Protein AF-A0A7C1L4X3-F1 (afdb_monomer)

Secondary structure (DSSP, 8-state):
--HHHHHHHHHHHHHHHHHHHHHHHHHHHHHHHHHHHH--SSHHHHHHHHHHHHHHHHHHHHHHHHHHHHHHHHHT-

Solvent-accessible surface area (backbone atoms only — not comparable to full-atom values): 4294 Å² total; per-residue (Å²): 138,58,72,67,60,53,52,50,54,50,49,52,52,54,50,50,53,50,52,54,52,52,51,51,52,52,53,52,51,52,51,49,47,38,32,72,78,67,72,21,93,44,74,66,53,44,50,51,52,51,54,50,52,53,51,52,49,54,53,49,50,53,52,50,52,52,52,50,50,53,47,30,70,76,67,74,104

Foldseek 3Di:
DDPVVVVVVVVVVVVVVVVVVVVVVVVVVVQVCCCPVVVDNDPVSVVVVVVVVVVVVVVVVVVVVVVVVVVCVVPVD

Mean predicted aligned error: 5.93 Å

Radius of gyration: 26.28 Å; Cα contacts (8 Å, |Δi|>4): 20; chains: 1; bounding box: 56×18×71 Å

pLDDT: mean 95.08, std 6.41, range [59.19, 98.31]

Sequence (77 aa):
MNEEKLLELKKEIDEAKTEISELKGSKTQLMKDLKGQWNCTTLEEAKKKYAKGKEDIADIDKRIEKGVEELNEKYEL

Structure (mmCIF, N/CA/C/O backbone):
data_AF-A0A7C1L4X3-F1
#
_entry.id   AF-A0A7C1L4X3-F1
#
loop_
_atom_site.group_PDB
_atom_site.id
_atom_site.type_symbol
_atom_site.label_atom_id
_atom_site.label_alt_id
_atom_site.label_comp_id
_atom_site.label_asym_id
_atom_site.label_entity_id
_atom_site.label_seq_id
_atom_site.pdbx_PDB_ins_code
_atom_site.Cartn_x
_atom_site.Cartn_y
_atom_site.Cartn_z
_atom_site.occupancy
_atom_site.B_iso_or_equiv
_atom_site.auth_seq_id
_atom_site.auth_comp_id
_atom_site.auth_asym_id
_atom_site.auth_atom_id
_atom_site.pdbx_PDB_model_num
ATOM 1 N N . MET A 1 1 ? -34.842 12.239 27.877 1.00 60.94 1 MET A N 1
ATOM 2 C CA . MET A 1 1 ? -34.062 11.038 27.506 1.00 60.94 1 MET A CA 1
ATOM 3 C C . MET A 1 1 ? -34.666 9.877 28.281 1.00 60.94 1 MET A C 1
ATOM 5 O O . MET A 1 1 ? -34.841 10.052 29.479 1.00 60.94 1 MET A O 1
ATOM 9 N N . ASN A 1 2 ? -35.111 8.802 27.621 1.00 87.94 2 ASN A N 1
ATOM 10 C CA . ASN A 1 2 ? -35.756 7.651 28.272 1.00 87.94 2 ASN A CA 1
ATOM 11 C C . ASN A 1 2 ? -34.802 6.442 28.312 1.00 87.94 2 ASN A C 1
ATOM 13 O O . ASN A 1 2 ? -33.748 6.456 27.677 1.00 87.94 2 ASN A O 1
ATOM 17 N N . GLU A 1 3 ? -35.169 5.427 29.088 1.00 90.44 3 GLU A N 1
ATOM 18 C CA . GLU A 1 3 ? -34.358 4.228 29.332 1.00 90.44 3 GLU A CA 1
ATOM 19 C C . GLU A 1 3 ? -34.080 3.420 28.053 1.00 90.44 3 GLU A C 1
ATOM 21 O O . GLU A 1 3 ? -32.961 2.958 27.851 1.00 90.44 3 GLU A O 1
ATOM 26 N N . GLU A 1 4 ? -35.045 3.350 27.131 1.00 92.25 4 GLU A N 1
ATOM 27 C CA . GLU A 1 4 ? -34.872 2.704 25.820 1.00 92.25 4 GLU A CA 1
ATOM 28 C C . GLU A 1 4 ? -33.774 3.372 24.985 1.00 92.25 4 GLU A C 1
ATOM 30 O O . GLU A 1 4 ? -32.871 2.692 24.504 1.00 92.25 4 GLU A O 1
ATOM 35 N N . LYS A 1 5 ? -33.764 4.710 24.897 1.00 92.75 5 LYS A N 1
ATOM 36 C CA . LYS A 1 5 ? -32.687 5.433 24.198 1.00 92.75 5 LYS A CA 1
ATOM 37 C C . LYS A 1 5 ? -31.322 5.234 24.850 1.00 92.75 5 LYS A C 1
ATOM 39 O O . LYS A 1 5 ? -30.309 5.242 24.159 1.00 92.75 5 LYS A O 1
ATOM 44 N N . LEU A 1 6 ? -31.267 5.075 26.173 1.00 94.94 6 LEU A N 1
ATOM 45 C CA . LEU A 1 6 ? -30.012 4.776 26.868 1.00 94.94 6 LEU A CA 1
ATOM 46 C C . LEU A 1 6 ? -29.502 3.367 26.537 1.00 94.94 6 LEU A C 1
ATOM 48 O O . LEU A 1 6 ? -28.294 3.180 26.390 1.00 94.94 6 LEU A O 1
ATOM 52 N N . LEU A 1 7 ? -30.402 2.393 26.394 1.00 96.12 7 LEU A N 1
ATOM 53 C CA . LEU A 1 7 ? -30.062 1.032 25.976 1.00 96.12 7 LEU A CA 1
ATOM 54 C C . LEU A 1 7 ? -29.580 0.982 24.522 1.00 96.12 7 LEU A C 1
ATOM 56 O O . LEU A 1 7 ? -28.578 0.321 24.248 1.00 96.12 7 LEU A O 1
ATOM 60 N N . GLU A 1 8 ? -30.231 1.712 23.616 1.00 96.62 8 GLU A N 1
ATOM 61 C CA . GLU A 1 8 ? -29.797 1.843 22.217 1.00 96.62 8 GLU A CA 1
ATOM 62 C C . GLU A 1 8 ? -28.402 2.467 22.117 1.00 96.62 8 GLU 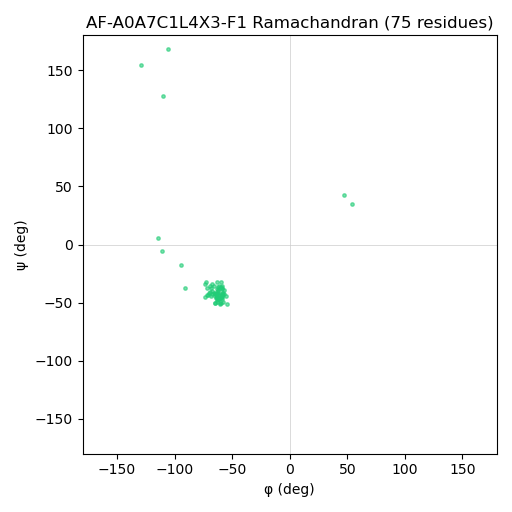A C 1
ATOM 64 O O . GLU A 1 8 ? -27.500 1.860 21.545 1.00 96.62 8 GLU A O 1
ATOM 69 N N . LEU A 1 9 ? -28.178 3.614 22.770 1.00 96.69 9 LEU A N 1
ATOM 70 C CA . LEU A 1 9 ? -26.865 4.270 22.788 1.00 96.69 9 LEU A CA 1
ATOM 71 C C . LEU A 1 9 ? -25.773 3.366 23.369 1.00 96.69 9 LEU A C 1
ATOM 73 O O . LEU A 1 9 ? -24.641 3.362 22.891 1.00 96.69 9 LEU A O 1
ATOM 77 N N . LYS A 1 10 ? -26.091 2.573 24.399 1.00 96.88 10 LYS A N 1
ATOM 78 C CA . LYS A 1 10 ? -25.144 1.601 24.955 1.00 96.88 10 LYS A CA 1
ATOM 7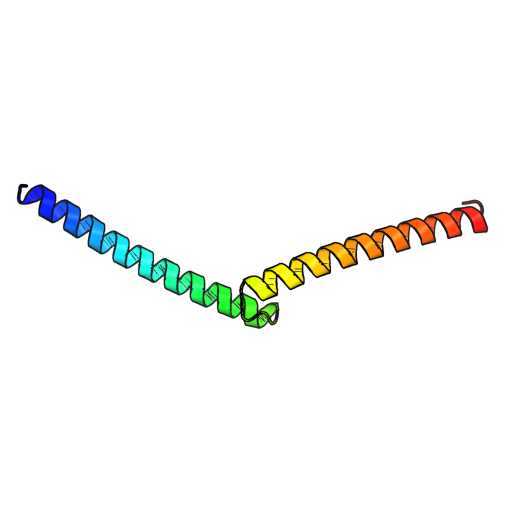9 C C . LYS A 1 10 ? -24.778 0.526 23.929 1.00 96.88 10 LYS A C 1
ATOM 81 O O . LYS A 1 10 ? -23.602 0.188 23.815 1.00 96.88 10 LYS A O 1
ATOM 86 N N . LYS A 1 11 ? -25.761 0.014 23.185 1.00 97.44 11 LYS A N 1
ATOM 87 C CA . LYS A 1 11 ? -25.540 -0.975 22.123 1.00 97.44 11 LYS A CA 1
ATOM 88 C C . LYS A 1 11 ? -24.639 -0.409 21.026 1.00 97.44 11 LYS A C 1
ATOM 90 O O . LYS A 1 11 ? -23.651 -1.049 20.686 1.00 97.44 11 LYS A O 1
ATOM 95 N N . GLU A 1 12 ? -24.913 0.809 20.565 1.00 97.88 12 GLU A N 1
ATOM 96 C CA . GLU A 1 12 ? -24.077 1.502 19.573 1.00 97.88 12 GLU A CA 1
ATOM 97 C C . GLU A 1 12 ? -22.636 1.686 20.066 1.00 97.88 12 GLU A C 1
ATOM 99 O O . GLU A 1 12 ? -21.682 1.449 19.327 1.00 97.88 12 GLU A O 1
ATOM 104 N N . ILE A 1 13 ? -22.454 2.061 21.337 1.00 97.75 13 ILE A N 1
ATOM 105 C CA . ILE A 1 13 ? -21.124 2.195 21.944 1.00 97.75 13 ILE A CA 1
ATOM 106 C C . ILE A 1 13 ? -20.377 0.856 21.940 1.00 97.75 13 ILE A C 1
ATOM 108 O O . ILE A 1 13 ? -19.177 0.821 21.663 1.00 97.75 13 ILE A O 1
ATOM 112 N N . ASP A 1 14 ? -21.048 -0.239 22.286 1.00 98.06 14 ASP A N 1
ATOM 113 C CA . ASP A 1 14 ? -20.414 -1.554 22.367 1.00 98.06 14 ASP A CA 1
ATOM 114 C C . ASP A 1 14 ? -20.108 -2.135 20.971 1.00 98.06 14 ASP A C 1
ATOM 116 O O . ASP A 1 14 ? -19.047 -2.737 20.771 1.00 98.06 14 ASP A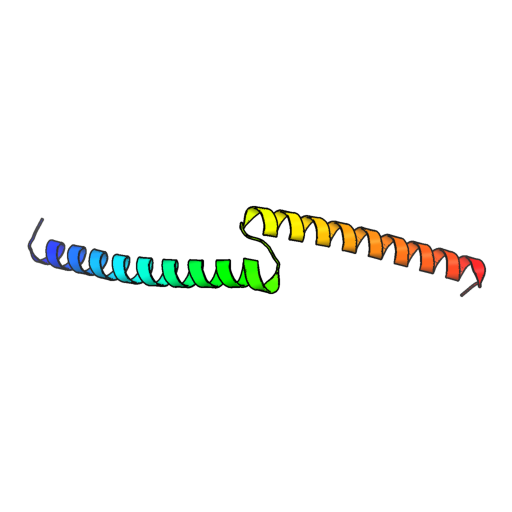 O 1
ATOM 120 N N . GLU A 1 15 ? -20.956 -1.862 19.978 1.00 98.06 15 GLU A N 1
ATOM 121 C CA . GLU A 1 15 ? -20.688 -2.157 18.565 1.00 98.06 15 GLU A CA 1
ATOM 122 C C . GLU A 1 15 ? -19.481 -1.355 18.054 1.00 98.06 15 GLU A C 1
ATOM 124 O O . GLU A 1 15 ? -18.517 -1.942 17.555 1.00 98.06 15 GLU A O 1
ATOM 129 N N . ALA A 1 16 ? -19.447 -0.041 18.295 1.00 98.00 16 ALA A N 1
ATOM 130 C CA . ALA A 1 16 ? -18.333 0.815 17.891 1.00 98.00 16 ALA A CA 1
ATOM 131 C C . ALA A 1 16 ? -16.996 0.393 18.534 1.00 98.00 16 ALA A C 1
ATOM 133 O O . ALA A 1 16 ? -15.945 0.436 17.893 1.00 98.00 16 ALA A O 1
ATOM 134 N N . LYS A 1 17 ? -16.997 -0.057 19.798 1.00 98.06 17 LYS A N 1
ATOM 135 C CA . LYS A 1 17 ? -15.787 -0.603 20.450 1.00 98.06 17 LYS A CA 1
ATOM 136 C C . LYS A 1 17 ? -15.278 -1.871 19.766 1.00 98.06 17 LYS A C 1
ATOM 138 O O . LYS A 1 17 ? -14.059 -2.067 19.679 1.00 98.06 17 LYS A O 1
ATOM 143 N N . THR A 1 18 ? -16.196 -2.726 19.326 1.00 97.88 18 THR A N 1
ATOM 144 C CA . THR A 1 18 ? -15.868 -3.963 18.611 1.00 97.88 18 THR A CA 1
ATOM 145 C C . THR A 1 18 ? -15.222 -3.622 17.273 1.00 97.88 18 THR A C 1
ATOM 147 O O . THR A 1 18 ? -14.086 -4.031 17.026 1.00 97.88 18 THR A O 1
ATOM 150 N N . GLU A 1 19 ? -15.850 -2.740 16.495 1.00 98.00 19 GLU A N 1
ATOM 151 C CA . GLU A 1 19 ? -15.328 -2.274 15.207 1.00 98.00 19 GLU A CA 1
ATOM 152 C C . GLU A 1 19 ? -13.947 -1.606 15.348 1.00 98.00 19 GLU A C 1
ATOM 154 O O . GLU A 1 19 ? -13.007 -1.919 14.616 1.00 98.00 19 GLU A O 1
ATOM 159 N N . ILE A 1 20 ? -13.754 -0.748 16.358 1.00 98.19 20 ILE A N 1
ATOM 160 C CA . ILE A 1 20 ? -12.445 -0.137 16.649 1.00 98.19 20 ILE A CA 1
ATOM 161 C C . ILE A 1 20 ? -11.368 -1.203 16.890 1.00 98.19 20 ILE A C 1
ATOM 163 O O . ILE A 1 20 ? -10.210 -1.019 16.497 1.00 98.19 20 ILE A O 1
ATOM 167 N N . SER A 1 21 ? -11.713 -2.296 17.568 1.00 98.00 21 SER A N 1
ATOM 168 C CA . SER A 1 21 ? -10.764 -3.367 17.879 1.00 98.00 21 SER A CA 1
ATOM 169 C C . SER A 1 21 ? -10.369 -4.142 16.621 1.00 98.00 21 SER A C 1
ATOM 171 O O . SER A 1 21 ? -9.180 -4.383 16.398 1.00 98.00 21 SER A O 1
ATOM 173 N N . GLU A 1 22 ? -11.334 -4.438 15.754 1.00 98.12 22 GLU A N 1
ATOM 174 C CA . GLU A 1 22 ? -11.112 -5.079 14.453 1.00 98.12 22 GLU A CA 1
ATOM 175 C C . GLU A 1 22 ? -10.252 -4.209 13.525 1.00 98.12 22 GLU A C 1
ATOM 177 O O . GLU A 1 22 ? -9.265 -4.679 12.941 1.00 98.12 22 GLU A O 1
ATOM 182 N N . LEU A 1 23 ? -10.549 -2.908 13.454 1.00 98.19 23 LEU A N 1
ATOM 183 C CA . LEU A 1 23 ? -9.782 -1.938 12.670 1.00 98.19 23 LEU A CA 1
ATOM 184 C C . LEU A 1 23 ? -8.335 -1.815 13.163 1.00 98.19 23 LEU A C 1
ATOM 186 O O . LEU A 1 23 ? -7.405 -1.740 12.356 1.00 98.19 23 LEU A O 1
ATOM 190 N N . LYS A 1 24 ? -8.107 -1.836 14.481 1.00 98.06 24 LYS A N 1
ATOM 191 C CA . LYS A 1 24 ? -6.750 -1.840 15.057 1.00 98.06 24 LYS A CA 1
ATOM 192 C C . LYS A 1 24 ? -5.979 -3.111 14.703 1.00 98.06 24 LYS A C 1
ATOM 194 O O . LYS A 1 24 ? -4.792 -3.019 14.371 1.00 98.06 24 LYS A O 1
ATOM 199 N N . GLY A 1 25 ? -6.637 -4.269 14.750 1.00 98.00 25 GLY A N 1
ATOM 200 C CA . GLY A 1 25 ? -6.050 -5.542 14.327 1.00 98.00 25 GLY A CA 1
ATOM 201 C C . GLY A 1 25 ? -5.621 -5.493 12.862 1.00 98.00 25 GLY A C 1
ATOM 202 O O . GLY A 1 25 ? -4.454 -5.726 12.539 1.00 98.00 25 GLY A O 1
ATOM 203 N N . SER A 1 26 ? -6.535 -5.057 11.997 1.00 97.44 26 SER A N 1
ATOM 204 C CA . SER A 1 26 ? -6.305 -4.921 10.556 1.00 97.44 26 SER A CA 1
ATOM 205 C C . SER A 1 26 ? -5.165 -3.948 10.246 1.00 97.44 26 SER A C 1
ATOM 207 O O . SER A 1 26 ? -4.243 -4.281 9.503 1.00 97.44 26 SER A O 1
ATOM 209 N N . LYS A 1 27 ? -5.149 -2.773 10.890 1.00 96.88 27 LYS A N 1
ATOM 210 C CA . LYS A 1 27 ? -4.056 -1.796 10.764 1.00 96.88 27 LYS A CA 1
ATOM 21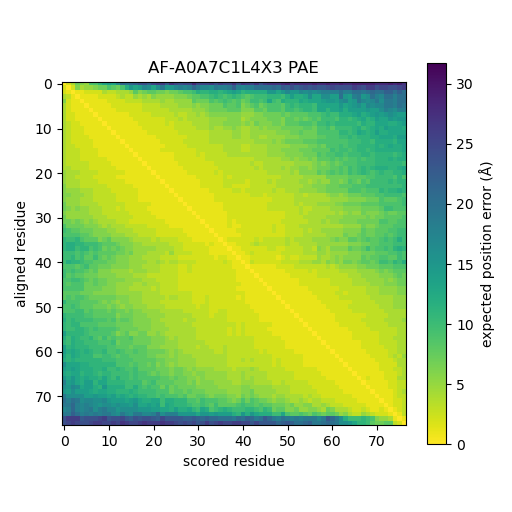1 C C . LYS A 1 27 ? -2.704 -2.399 11.148 1.00 96.88 27 LYS A C 1
ATOM 213 O O . LYS A 1 27 ? -1.708 -2.145 10.475 1.00 96.88 27 LYS A O 1
ATOM 218 N N . THR A 1 28 ? -2.655 -3.177 12.226 1.00 97.06 28 THR A N 1
ATOM 219 C CA . THR A 1 28 ? -1.413 -3.801 12.705 1.00 97.06 28 THR A CA 1
ATOM 220 C C . THR A 1 28 ? -0.879 -4.809 11.694 1.00 97.06 28 THR A C 1
ATOM 222 O O . THR A 1 28 ? 0.314 -4.793 11.387 1.00 97.06 28 THR A O 1
ATOM 225 N N . GLN A 1 29 ? -1.760 -5.641 11.135 1.00 97.06 29 GLN A N 1
ATOM 226 C CA . GLN A 1 29 ? -1.386 -6.615 10.115 1.00 97.06 29 GLN A CA 1
ATOM 227 C C . GLN A 1 29 ? -0.883 -5.926 8.840 1.00 97.06 29 GLN A C 1
ATOM 229 O O . GLN A 1 29 ? 0.208 -6.241 8.371 1.00 97.06 29 GLN A O 1
ATOM 234 N N . LEU A 1 30 ? -1.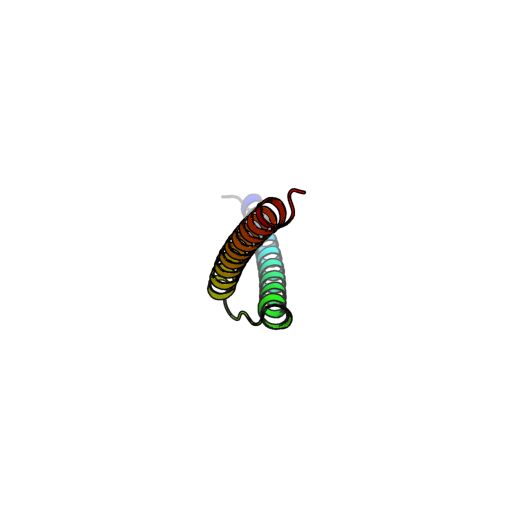592 -4.901 8.357 1.00 96.38 30 LEU A N 1
ATOM 235 C CA . LEU A 1 30 ? -1.170 -4.124 7.187 1.00 96.38 30 LEU A CA 1
ATOM 236 C C . LEU A 1 30 ? 0.210 -3.482 7.380 1.00 96.38 30 LEU A C 1
ATOM 238 O O . LEU A 1 30 ? 1.041 -3.523 6.479 1.00 96.38 30 LEU A O 1
ATOM 242 N N . MET A 1 31 ? 0.494 -2.925 8.561 1.00 96.69 31 MET A N 1
ATOM 243 C CA . MET A 1 31 ? 1.816 -2.360 8.865 1.00 96.69 31 MET A CA 1
ATOM 244 C C . MET A 1 31 ? 2.912 -3.431 8.939 1.00 96.69 31 MET A C 1
ATOM 246 O O . MET A 1 31 ? 4.055 -3.173 8.555 1.00 96.69 31 MET A O 1
ATOM 250 N N . LYS A 1 32 ? 2.582 -4.639 9.413 1.00 96.69 32 LYS A N 1
ATOM 251 C CA . LYS A 1 32 ? 3.506 -5.778 9.406 1.00 96.69 32 LYS A CA 1
ATOM 252 C C . LYS A 1 32 ? 3.838 -6.202 7.976 1.00 96.69 32 LYS A C 1
ATOM 254 O O . LYS A 1 32 ? 5.012 -6.423 7.690 1.00 96.69 32 LYS A O 1
ATOM 259 N N . ASP A 1 33 ? 2.849 -6.251 7.090 1.00 95.25 33 ASP A N 1
ATOM 260 C CA . ASP A 1 33 ? 3.046 -6.590 5.677 1.00 95.25 33 ASP A CA 1
ATOM 261 C C . ASP A 1 33 ? 3.839 -5.501 4.946 1.00 95.25 33 ASP A C 1
ATOM 263 O O . ASP A 1 33 ? 4.770 -5.805 4.200 1.00 95.25 33 ASP A O 1
ATOM 267 N N . LEU A 1 34 ? 3.558 -4.229 5.244 1.00 95.56 34 LEU A N 1
ATOM 268 C CA . LEU A 1 34 ? 4.320 -3.083 4.746 1.00 95.56 34 LEU A CA 1
ATOM 269 C C . LEU A 1 34 ? 5.814 -3.204 5.086 1.00 95.56 34 LEU A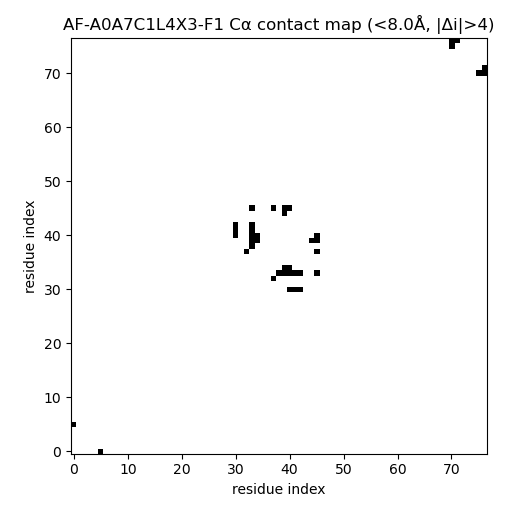 C 1
ATOM 271 O O . LEU A 1 34 ? 6.683 -3.008 4.234 1.00 95.56 34 LEU A O 1
ATOM 275 N N . LYS A 1 35 ? 6.117 -3.595 6.326 1.00 95.88 35 LYS A N 1
ATOM 276 C CA . LYS A 1 35 ? 7.493 -3.802 6.776 1.00 95.88 35 LYS A CA 1
ATOM 277 C C . LYS A 1 35 ? 8.104 -5.074 6.190 1.00 95.88 35 LYS A C 1
ATOM 279 O O . LYS A 1 35 ? 9.243 -5.039 5.743 1.00 95.88 35 LYS A O 1
ATOM 284 N N . GLY A 1 36 ? 7.376 -6.187 6.196 1.00 96.00 36 GLY A N 1
ATOM 285 C CA . GLY A 1 36 ? 7.892 -7.494 5.791 1.00 96.00 36 GLY A CA 1
ATOM 286 C C . GLY A 1 36 ? 8.125 -7.624 4.287 1.00 96.00 36 GLY A C 1
ATOM 287 O O . GLY A 1 36 ? 9.157 -8.143 3.877 1.00 96.00 36 GLY A O 1
ATOM 288 N N . GLN A 1 37 ? 7.190 -7.141 3.469 1.00 94.62 37 GLN A N 1
ATOM 289 C CA . GLN A 1 37 ? 7.254 -7.278 2.011 1.00 94.62 37 GLN A CA 1
ATOM 290 C C . GLN A 1 37 ? 7.960 -6.094 1.348 1.00 94.62 37 GLN A C 1
ATOM 292 O O . GLN A 1 37 ? 8.697 -6.267 0.382 1.00 94.62 37 GLN A O 1
ATOM 297 N N . TRP A 1 38 ? 7.751 -4.884 1.872 1.00 91.50 38 TRP A N 1
ATOM 298 C CA . TRP A 1 38 ? 8.186 -3.654 1.204 1.00 91.50 38 TRP A CA 1
ATOM 299 C C . TRP A 1 38 ? 9.327 -2.938 1.927 1.00 91.50 38 TRP A C 1
ATOM 301 O O . TRP A 1 38 ? 9.885 -1.984 1.375 1.00 91.50 38 TRP A O 1
ATOM 311 N N . ASN A 1 39 ? 9.715 -3.419 3.115 1.00 94.62 39 ASN A N 1
ATOM 312 C CA . ASN A 1 39 ? 10.704 -2.801 4.001 1.00 94.62 39 ASN A CA 1
ATOM 313 C C . ASN A 1 39 ? 10.380 -1.331 4.324 1.00 94.62 39 ASN A C 1
ATOM 315 O O . ASN A 1 39 ? 11.275 -0.496 4.434 1.00 94.62 39 ASN A O 1
ATOM 319 N N . CYS A 1 40 ? 9.089 -1.010 4.443 1.00 96.12 40 CYS A N 1
ATOM 320 C CA . CYS A 1 40 ? 8.608 0.314 4.821 1.00 96.12 40 CYS A CA 1
ATOM 321 C C . CYS A 1 40 ? 8.004 0.251 6.227 1.00 96.12 40 CYS A C 1
ATOM 323 O O . CYS A 1 40 ? 7.147 -0.582 6.522 1.00 96.12 40 CYS A O 1
ATOM 325 N N . THR A 1 41 ? 8.456 1.134 7.110 1.00 93.69 41 THR A N 1
ATOM 326 C CA . THR A 1 41 ? 8.017 1.203 8.511 1.00 93.69 41 THR A CA 1
ATOM 327 C C . THR A 1 41 ? 6.895 2.209 8.725 1.00 93.69 41 THR A C 1
ATOM 329 O O . THR A 1 41 ? 6.178 2.130 9.722 1.00 93.69 41 THR A O 1
ATOM 332 N N . THR A 1 42 ? 6.706 3.124 7.774 1.00 95.00 42 THR A N 1
ATOM 333 C CA . THR A 1 42 ? 5.621 4.105 7.776 1.00 95.00 42 THR A CA 1
ATOM 334 C C . THR A 1 42 ? 4.869 4.096 6.449 1.00 95.00 42 THR A C 1
ATOM 336 O O . THR A 1 42 ? 5.415 3.764 5.396 1.00 95.00 42 THR A O 1
ATOM 339 N N . LEU A 1 43 ? 3.601 4.514 6.488 1.00 93.75 43 LEU A N 1
ATOM 340 C CA . LEU A 1 43 ? 2.809 4.713 5.272 1.00 93.75 43 LEU A CA 1
ATOM 341 C C . LEU A 1 43 ? 3.444 5.764 4.346 1.00 93.75 43 LEU A C 1
ATOM 343 O O . LEU A 1 43 ? 3.346 5.659 3.128 1.00 93.75 43 LEU A O 1
ATOM 347 N N . GLU A 1 44 ? 4.111 6.765 4.919 1.00 95.94 44 GLU A N 1
ATOM 348 C CA . GLU A 1 44 ? 4.769 7.829 4.162 1.00 95.94 44 GLU A CA 1
ATOM 349 C C . GLU A 1 44 ? 5.993 7.318 3.391 1.00 95.94 44 GLU A C 1
ATOM 351 O O 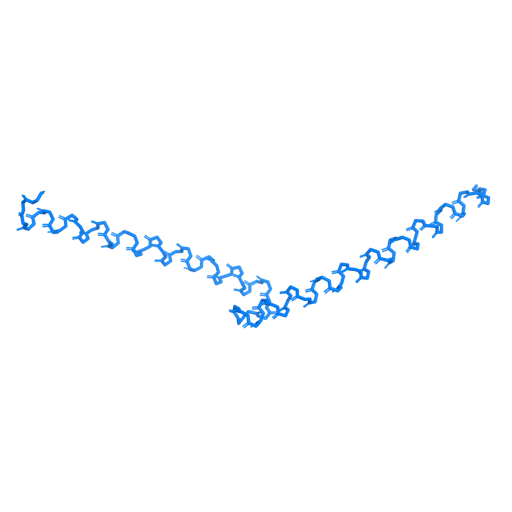. GLU A 1 44 ? 6.172 7.649 2.220 1.00 95.94 44 GLU A O 1
ATOM 356 N N . GLU A 1 45 ? 6.800 6.444 3.999 1.00 95.62 45 GLU A N 1
ATOM 357 C CA . GLU A 1 45 ? 7.889 5.747 3.299 1.00 95.62 45 GLU A CA 1
ATOM 358 C C . GLU A 1 45 ? 7.364 4.925 2.123 1.00 95.62 45 GLU A C 1
ATOM 360 O O . GLU A 1 45 ? 7.930 4.980 1.031 1.00 95.62 45 GLU A O 1
ATOM 365 N N . ALA A 1 46 ? 6.256 4.209 2.321 1.00 95.38 46 ALA A N 1
ATOM 366 C CA . ALA A 1 46 ? 5.639 3.426 1.259 1.00 95.38 46 ALA A CA 1
ATOM 367 C C . ALA A 1 46 ? 5.140 4.306 0.106 1.00 95.38 46 ALA A C 1
ATOM 369 O O . ALA A 1 46 ? 5.396 3.991 -1.055 1.00 95.38 46 ALA A O 1
ATOM 370 N N . LYS A 1 47 ? 4.499 5.445 0.407 1.00 96.50 47 LYS A N 1
ATOM 371 C CA . LYS A 1 47 ? 4.073 6.420 -0.610 1.00 96.50 47 LYS A CA 1
ATOM 372 C C . LYS A 1 47 ? 5.252 6.962 -1.414 1.00 96.50 47 LYS A C 1
ATOM 374 O O . LYS A 1 47 ? 5.176 7.001 -2.639 1.00 96.50 47 LYS A O 1
ATOM 379 N N . LYS A 1 48 ? 6.347 7.337 -0.746 1.00 96.19 48 LYS A N 1
ATOM 380 C CA . LYS A 1 48 ? 7.566 7.818 -1.414 1.00 96.19 48 LYS A CA 1
ATOM 381 C C . LYS A 1 48 ? 8.180 6.747 -2.308 1.00 96.19 48 LYS A C 1
ATOM 383 O O . LYS A 1 48 ? 8.508 7.030 -3.456 1.00 96.19 48 LYS A O 1
ATOM 388 N N . LYS A 1 49 ? 8.292 5.513 -1.810 1.00 95.56 49 LYS A N 1
ATOM 389 C CA . LYS A 1 49 ? 8.824 4.380 -2.577 1.00 95.56 49 LYS A CA 1
ATOM 390 C C . LYS A 1 49 ? 7.964 4.071 -3.803 1.00 95.56 49 LYS A C 1
ATOM 392 O O . LYS A 1 49 ? 8.505 3.851 -4.880 1.00 95.56 49 LYS A O 1
ATOM 397 N N . TYR A 1 50 ? 6.642 4.114 -3.654 1.00 95.69 50 TYR A N 1
ATOM 398 C CA . TYR A 1 50 ? 5.702 3.944 -4.758 1.00 95.69 50 TYR A CA 1
ATOM 399 C C . TYR A 1 50 ? 5.843 5.048 -5.814 1.00 95.69 50 TYR A C 1
ATOM 401 O O . TYR A 1 50 ? 5.952 4.750 -7.002 1.00 95.69 50 TYR A O 1
ATOM 409 N N . ALA A 1 51 ? 5.887 6.314 -5.388 1.00 97.31 51 ALA A N 1
ATOM 410 C CA . ALA A 1 51 ? 6.074 7.445 -6.293 1.00 97.31 51 ALA A CA 1
ATOM 411 C C . ALA A 1 51 ? 7.391 7.325 -7.070 1.00 97.31 51 ALA A C 1
ATOM 413 O O . ALA A 1 51 ? 7.390 7.453 -8.291 1.00 97.31 51 ALA A O 1
ATOM 414 N N . LYS A 1 52 ? 8.483 6.978 -6.377 1.00 96.50 52 LYS A N 1
ATOM 415 C CA . LYS A 1 52 ? 9.787 6.799 -7.013 1.00 96.50 52 LYS A CA 1
ATOM 416 C C . LYS A 1 52 ? 9.789 5.652 -8.022 1.00 96.50 52 LYS A C 1
ATOM 418 O O . LYS A 1 52 ? 10.241 5.834 -9.143 1.00 96.50 52 LYS A O 1
ATOM 423 N N . GLY A 1 53 ? 9.208 4.506 -7.665 1.00 96.94 53 GLY A N 1
ATOM 424 C CA . GLY A 1 53 ? 9.077 3.381 -8.592 1.00 96.94 53 GLY A CA 1
ATOM 425 C C . GLY A 1 53 ? 8.277 3.739 -9.849 1.00 96.94 53 GLY A C 1
ATOM 426 O O . GLY A 1 53 ? 8.623 3.299 -10.940 1.00 96.94 53 GLY A O 1
ATOM 427 N N . LYS A 1 54 ? 7.244 4.580 -9.722 1.00 98.00 54 LYS A N 1
ATOM 428 C CA . LYS A 1 54 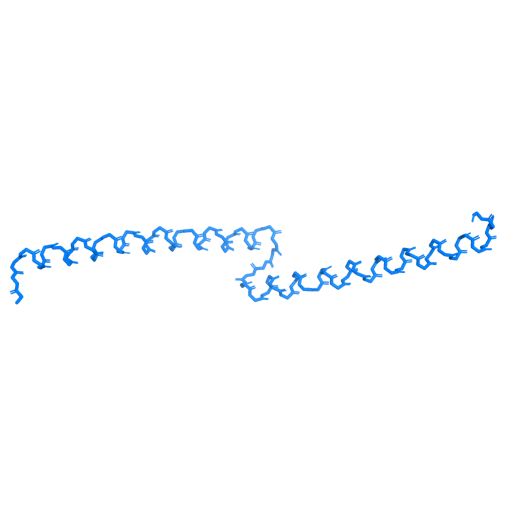? 6.468 5.068 -10.869 1.00 98.00 54 LYS A CA 1
ATOM 429 C C . LYS A 1 54 ? 7.295 5.965 -11.796 1.00 98.00 54 LYS A C 1
ATOM 431 O O . LYS A 1 54 ? 7.168 5.845 -13.011 1.00 98.00 54 LYS A O 1
ATOM 436 N N . GLU A 1 55 ? 8.114 6.852 -11.236 1.00 98.06 55 GLU A N 1
ATOM 437 C CA . GLU A 1 55 ? 9.051 7.671 -12.017 1.00 98.06 55 GLU A CA 1
ATOM 438 C C . GLU A 1 55 ? 10.078 6.797 -12.739 1.00 98.06 55 GLU A C 1
ATOM 440 O O . GLU A 1 55 ? 10.277 6.953 -13.939 1.00 98.06 55 GLU A O 1
ATOM 445 N N . ASP A 1 56 ? 10.664 5.831 -12.030 1.00 98.12 56 ASP A N 1
ATOM 446 C CA . ASP A 1 56 ? 11.687 4.948 -12.590 1.00 98.12 56 ASP A CA 1
ATOM 447 C C . ASP A 1 56 ? 11.134 4.104 -13.751 1.00 98.12 56 ASP A C 1
ATOM 449 O O . ASP A 1 56 ? 11.814 3.945 -14.762 1.00 98.12 56 ASP A O 1
ATOM 453 N N . ILE A 1 57 ? 9.892 3.610 -13.648 1.00 98.12 57 ILE A N 1
ATOM 454 C CA . ILE A 1 57 ? 9.207 2.915 -14.752 1.00 98.12 57 ILE A CA 1
ATOM 455 C C . ILE A 1 57 ? 9.059 3.844 -15.959 1.00 98.12 57 ILE A C 1
ATOM 457 O O . ILE A 1 57 ? 9.465 3.476 -17.056 1.00 98.12 57 ILE A O 1
ATOM 461 N N . ALA A 1 58 ? 8.546 5.060 -15.758 1.00 98.12 58 ALA A N 1
ATOM 462 C CA . ALA A 1 58 ? 8.347 6.007 -16.853 1.00 98.12 58 ALA A CA 1
ATOM 463 C C . ALA A 1 58 ? 9.667 6.391 -17.547 1.00 98.12 58 ALA A C 1
ATOM 465 O O . ALA A 1 58 ? 9.703 6.586 -18.762 1.00 98.12 58 ALA A O 1
ATOM 466 N N . ASP A 1 59 ? 10.758 6.498 -16.790 1.00 98.25 59 ASP A N 1
ATOM 467 C CA . ASP A 1 59 ? 12.082 6.771 -17.345 1.00 98.25 59 ASP A CA 1
ATOM 468 C C . ASP A 1 59 ? 12.657 5.560 -18.092 1.00 98.25 59 ASP A C 1
ATOM 470 O O . ASP A 1 59 ? 13.306 5.728 -19.128 1.00 98.25 59 ASP A O 1
ATOM 474 N N . ILE A 1 60 ? 12.422 4.341 -17.600 1.00 98.31 60 ILE A N 1
ATOM 475 C CA . ILE A 1 60 ? 12.795 3.106 -18.301 1.00 98.31 60 ILE A CA 1
ATOM 476 C C . ILE A 1 60 ? 12.029 2.993 -19.620 1.00 98.31 60 ILE A C 1
ATOM 478 O O . ILE A 1 60 ? 12.662 2.746 -20.644 1.00 98.31 60 ILE A O 1
ATOM 482 N N . ASP A 1 61 ? 10.720 3.239 -19.620 1.00 98.25 61 ASP A N 1
ATOM 483 C CA . ASP A 1 61 ? 9.881 3.163 -20.819 1.00 98.25 61 ASP A CA 1
ATOM 484 C C . ASP A 1 61 ? 10.371 4.133 -21.901 1.00 98.25 61 ASP A C 1
ATOM 486 O O . ASP A 1 61 ? 10.629 3.719 -23.028 1.00 98.25 61 ASP A O 1
ATOM 490 N N . LYS A 1 62 ? 10.656 5.392 -21.543 1.00 97.94 62 LYS A N 1
ATOM 491 C CA . LYS A 1 62 ? 11.242 6.370 -22.483 1.00 97.94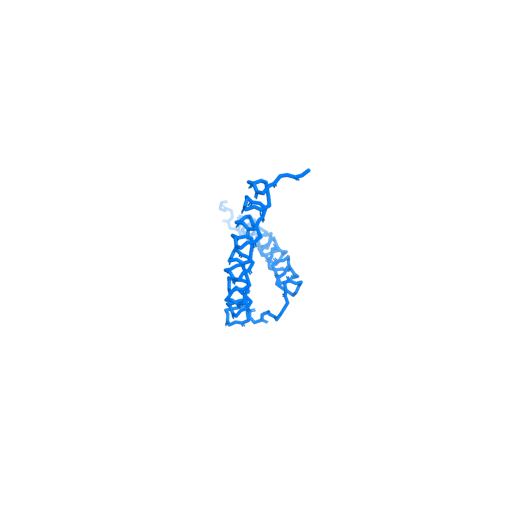 62 LYS A CA 1
ATOM 492 C C . LYS A 1 62 ? 12.582 5.919 -23.055 1.00 97.94 62 LYS A C 1
ATOM 494 O O . LYS A 1 62 ? 12.895 6.179 -24.214 1.00 97.94 62 LYS A O 1
ATOM 499 N N . ARG A 1 63 ? 13.423 5.284 -22.234 1.00 98.06 63 ARG A N 1
ATOM 500 C CA . ARG A 1 63 ? 14.722 4.766 -22.686 1.00 98.06 63 ARG A CA 1
ATOM 501 C C . ARG A 1 63 ? 14.551 3.584 -23.631 1.00 98.06 63 ARG A C 1
ATOM 503 O O . ARG A 1 63 ? 15.348 3.454 -24.556 1.00 98.06 63 ARG A O 1
ATOM 510 N N . ILE A 1 64 ? 13.546 2.742 -23.396 1.00 97.75 64 ILE A N 1
ATOM 511 C CA . ILE A 1 64 ? 13.181 1.648 -24.296 1.00 97.75 64 ILE A CA 1
ATOM 512 C C . ILE A 1 64 ? 12.691 2.222 -25.624 1.00 97.75 64 ILE A C 1
ATOM 514 O O . ILE A 1 64 ? 13.230 1.836 -26.653 1.00 97.75 64 ILE A O 1
ATOM 518 N N . GLU A 1 65 ? 11.753 3.171 -25.607 1.00 97.44 65 GLU A N 1
ATOM 519 C CA . GLU A 1 65 ? 11.232 3.829 -26.815 1.00 97.44 65 GLU A CA 1
ATOM 520 C C . GLU A 1 65 ? 12.361 4.432 -27.652 1.00 97.44 65 GLU A C 1
ATOM 522 O O . GLU A 1 65 ? 12.519 4.081 -28.818 1.00 97.44 65 GLU A O 1
ATOM 527 N N . LYS A 1 66 ? 13.229 5.232 -27.024 1.00 97.12 66 LYS A N 1
ATOM 528 C CA . LYS A 1 66 ? 14.396 5.818 -27.691 1.00 97.12 66 LYS A CA 1
ATOM 529 C C . LYS A 1 66 ? 15.339 4.757 -28.261 1.00 97.12 66 LYS A C 1
ATOM 531 O O . LYS A 1 66 ? 15.846 4.912 -29.364 1.00 97.12 66 LYS A O 1
ATOM 536 N N . GLY A 1 67 ? 15.584 3.675 -27.522 1.00 97.00 67 GLY A N 1
ATOM 537 C CA . GLY A 1 67 ? 16.419 2.572 -27.999 1.00 97.00 67 GLY A CA 1
ATOM 538 C C . GLY A 1 67 ? 15.804 1.832 -29.190 1.00 97.00 67 GLY A C 1
ATOM 539 O O . GLY A 1 67 ? 16.530 1.410 -30.084 1.00 97.00 67 GLY A O 1
ATOM 540 N N . VAL A 1 68 ? 14.477 1.690 -29.222 1.00 96.25 68 VAL A N 1
ATOM 541 C CA . VAL A 1 68 ? 13.747 1.107 -30.356 1.00 96.25 68 VAL A CA 1
ATOM 542 C C . VAL A 1 68 ? 13.811 2.032 -31.573 1.00 96.25 68 VAL A C 1
ATOM 544 O O . VAL A 1 68 ? 14.102 1.551 -32.664 1.00 96.25 68 VAL A O 1
ATOM 547 N N . GLU A 1 69 ? 13.619 3.341 -31.395 1.00 95.75 69 GLU A N 1
ATOM 548 C CA . GLU A 1 69 ? 13.779 4.334 -32.468 1.00 95.75 69 GLU A CA 1
ATOM 549 C C . GLU A 1 69 ? 15.194 4.297 -33.061 1.00 95.75 69 GLU A C 1
ATOM 551 O O . GLU A 1 69 ? 15.349 4.138 -34.270 1.00 95.75 69 GLU A O 1
ATOM 556 N N . GLU A 1 70 ? 16.230 4.328 -32.215 1.00 95.75 70 GLU A N 1
ATOM 557 C CA . GLU A 1 70 ? 17.633 4.238 -32.644 1.00 95.75 70 GLU A CA 1
ATOM 558 C C . GLU A 1 70 ? 17.931 2.935 -33.411 1.00 95.75 70 GLU A C 1
ATOM 560 O O . GLU A 1 70 ? 18.731 2.929 -34.350 1.00 95.75 70 GLU A O 1
ATOM 565 N N . LEU A 1 71 ? 17.307 1.815 -33.027 1.00 95.19 71 LEU A N 1
ATOM 566 C CA . LEU A 1 71 ? 17.451 0.541 -33.736 1.00 95.19 71 LEU A CA 1
ATOM 567 C C . LEU A 1 71 ? 16.751 0.556 -35.097 1.00 95.19 71 LEU A C 1
ATOM 569 O O . LEU A 1 71 ? 17.347 0.087 -36.068 1.00 95.19 71 LEU A O 1
ATOM 573 N N . ASN A 1 72 ? 15.538 1.103 -35.179 1.00 92.88 72 ASN A N 1
ATOM 574 C CA . ASN A 1 72 ? 14.802 1.224 -36.438 1.00 92.88 72 ASN A CA 1
ATOM 575 C C . ASN A 1 72 ? 15.549 2.129 -37.424 1.00 92.88 72 ASN A C 1
ATOM 577 O O . ASN A 1 72 ? 15.716 1.759 -38.581 1.00 92.88 72 ASN A O 1
ATOM 581 N N . GLU A 1 73 ? 16.088 3.261 -36.962 1.00 92.31 73 GLU A N 1
ATOM 582 C CA . GLU A 1 73 ? 16.903 4.153 -37.797 1.00 92.31 73 GLU A CA 1
ATOM 583 C C . GLU A 1 73 ? 18.195 3.481 -38.276 1.00 92.31 73 GLU A C 1
ATOM 585 O O . GLU A 1 73 ? 18.589 3.626 -39.432 1.00 92.31 73 GLU A O 1
ATOM 590 N N . LYS A 1 74 ? 18.873 2.737 -37.395 1.00 95.75 74 LYS A N 1
ATOM 591 C CA . LYS A 1 74 ? 20.168 2.124 -37.711 1.00 95.75 74 LYS A CA 1
ATOM 592 C C . LYS A 1 74 ? 20.061 0.931 -38.659 1.00 95.75 74 LYS A C 1
ATOM 594 O O . LYS A 1 74 ? 21.013 0.665 -39.394 1.00 95.75 74 LYS A O 1
ATOM 599 N N . TYR A 1 75 ? 18.965 0.184 -38.589 1.00 92.50 75 TYR A N 1
ATOM 600 C CA . TYR A 1 75 ? 18.784 -1.055 -39.346 1.00 92.50 75 TYR A CA 1
ATOM 601 C C . TYR A 1 75 ? 17.666 -0.983 -40.394 1.00 92.50 75 TYR A C 1
ATOM 603 O O . TYR A 1 75 ? 17.398 -2.004 -41.019 1.00 92.50 75 TYR A O 1
ATOM 611 N N . GLU A 1 76 ? 17.061 0.194 -40.602 1.00 77.81 76 GLU A N 1
ATOM 612 C CA . GLU A 1 76 ? 15.933 0.425 -41.523 1.00 77.81 76 GLU A CA 1
ATOM 613 C C . GLU A 1 76 ? 14.813 -0.625 -41.371 1.00 77.81 76 GLU A C 1
ATOM 615 O O . GLU A 1 76 ? 14.301 -1.157 -42.358 1.00 77.81 76 GLU A O 1
ATOM 620 N N . LEU A 1 77 ? 14.475 -0.962 -40.119 1.00 59.19 77 LEU A N 1
ATOM 621 C CA . LEU A 1 77 ? 13.361 -1.860 -39.782 1.00 59.19 77 LEU A CA 1
ATOM 622 C C . LEU A 1 77 ? 12.004 -1.156 -39.882 1.00 59.19 77 LEU A C 1
ATOM 624 O O . LEU A 1 77 ? 11.919 0.034 -39.497 1.00 59.19 77 LEU A O 1
#